Protein AF-A0A6N7RP63-F1 (afdb_monomer)

pLDDT: mean 84.25, std 14.96, range [45.53, 98.19]

Nearest PDB structures (foldseek):
  4mpm-assembly1_A  TM=3.053E-01  e=7.562E+00  Homo sapiens

Structure (mmCIF, N/CA/C/O backbone):
data_AF-A0A6N7RP63-F1
#
_entry.id   AF-A0A6N7RP63-F1
#
loop_
_atom_site.group_PDB
_atom_site.id
_atom_site.type_symbol
_atom_site.label_atom_id
_atom_site.label_alt_id
_atom_site.label_comp_id
_atom_site.label_asym_id
_atom_site.label_entity_id
_atom_site.label_seq_id
_atom_site.pdbx_PDB_ins_code
_atom_site.Cartn_x
_atom_site.Cartn_y
_atom_site.Cartn_z
_atom_site.occupancy
_atom_site.B_iso_or_equiv
_atom_site.auth_seq_id
_atom_site.auth_comp_id
_atom_site.auth_asym_id
_atom_site.auth_atom_id
_atom_site.pdbx_PDB_model_num
ATOM 1 N N . MET A 1 1 ? -13.649 -12.917 17.750 1.00 74.75 1 MET A N 1
ATOM 2 C CA . MET A 1 1 ? -13.389 -13.364 16.355 1.00 74.75 1 MET A CA 1
ATOM 3 C C . MET A 1 1 ? -14.107 -12.514 15.308 1.00 74.75 1 MET A C 1
ATOM 5 O O . MET A 1 1 ? -13.435 -12.023 14.413 1.00 74.75 1 MET A O 1
ATOM 9 N N . LYS A 1 2 ? -15.423 -12.272 15.431 1.00 83.56 2 LYS A N 1
ATOM 10 C CA . LYS A 1 2 ? -16.208 -11.481 14.456 1.00 83.56 2 LYS A CA 1
ATOM 11 C C . LYS A 1 2 ? -15.625 -10.090 14.149 1.00 83.56 2 LYS A C 1
ATOM 13 O O . LYS A 1 2 ? -15.581 -9.695 12.993 1.00 83.56 2 LYS A O 1
ATOM 18 N N . GLU A 1 3 ? -15.109 -9.384 15.154 1.00 86.00 3 GLU A N 1
ATOM 19 C CA . GLU A 1 3 ? -14.491 -8.060 14.967 1.00 86.00 3 GLU A CA 1
ATOM 20 C C . GLU A 1 3 ? -13.191 -8.101 14.155 1.00 86.00 3 GLU A C 1
ATOM 22 O O . GLU A 1 3 ? -12.983 -7.247 13.299 1.00 86.00 3 GLU A O 1
ATOM 27 N N . LYS A 1 4 ? -12.343 -9.115 14.378 1.00 89.88 4 LYS A N 1
ATOM 28 C CA . LYS A 1 4 ? -11.094 -9.315 13.623 1.00 89.88 4 LYS A CA 1
ATOM 29 C C . LYS A 1 4 ? -11.387 -9.615 12.153 1.00 89.88 4 LYS A C 1
ATOM 31 O O . LYS A 1 4 ? -10.754 -9.050 11.271 1.00 89.88 4 LYS A O 1
ATOM 36 N N . LEU A 1 5 ? -12.392 -10.455 11.898 1.00 91.62 5 LEU A N 1
ATOM 37 C CA . LEU A 1 5 ? -12.843 -10.778 10.543 1.00 91.62 5 LEU A CA 1
ATOM 38 C C . LEU A 1 5 ? -13.432 -9.550 9.840 1.00 91.62 5 LEU A C 1
ATOM 40 O O . LEU A 1 5 ? -13.080 -9.270 8.700 1.00 91.62 5 LEU A O 1
ATOM 44 N N . ALA A 1 6 ? -14.268 -8.769 10.530 1.00 92.75 6 ALA A N 1
ATOM 45 C CA . ALA A 1 6 ? -14.820 -7.531 9.984 1.00 92.75 6 ALA A CA 1
ATOM 46 C C . ALA A 1 6 ? -13.732 -6.480 9.703 1.00 92.75 6 ALA A C 1
ATOM 48 O O . ALA A 1 6 ? -13.790 -5.796 8.683 1.00 92.75 6 ALA A O 1
ATOM 49 N N . PHE A 1 7 ? -12.733 -6.359 10.583 1.00 94.94 7 PHE A N 1
ATOM 50 C CA . PHE A 1 7 ? -11.552 -5.525 10.355 1.00 94.94 7 PHE A CA 1
ATOM 51 C C . PHE A 1 7 ? -10.818 -5.970 9.088 1.00 94.94 7 PHE A C 1
ATOM 53 O O . PHE A 1 7 ? -10.599 -5.157 8.191 1.00 94.94 7 PHE A O 1
ATOM 60 N N . GLY A 1 8 ? -10.490 -7.261 8.996 1.00 96.12 8 GLY A N 1
ATOM 61 C CA . GLY A 1 8 ? -9.719 -7.792 7.880 1.00 96.12 8 GLY A CA 1
ATOM 62 C C . GLY A 1 8 ? -10.446 -7.671 6.547 1.00 96.12 8 GLY A C 1
ATOM 63 O O . GLY A 1 8 ? -9.838 -7.255 5.563 1.00 96.12 8 GLY A O 1
ATOM 64 N N . ALA A 1 9 ? -11.758 -7.915 6.529 1.00 96.00 9 ALA A N 1
ATOM 65 C CA . ALA A 1 9 ? -12.588 -7.719 5.346 1.00 96.00 9 ALA A CA 1
ATOM 66 C C . ALA A 1 9 ? -12.575 -6.256 4.876 1.00 96.00 9 ALA A C 1
ATOM 68 O O . ALA A 1 9 ? -12.330 -5.998 3.702 1.00 96.00 9 ALA A O 1
ATOM 69 N N . LYS A 1 10 ? -12.764 -5.286 5.784 1.00 96.25 10 LYS A N 1
ATOM 70 C CA . LYS A 1 10 ? -12.722 -3.853 5.435 1.00 96.25 10 LYS A CA 1
ATOM 71 C C . LYS A 1 10 ? -11.375 -3.444 4.838 1.00 96.25 10 LYS A C 1
ATOM 73 O O . LYS A 1 10 ? -11.352 -2.729 3.841 1.00 96.25 10 LYS A O 1
ATOM 78 N N . VAL A 1 11 ? -10.269 -3.887 5.437 1.00 97.44 11 VAL A N 1
ATOM 79 C CA . VAL A 1 11 ? -8.918 -3.578 4.941 1.00 97.44 11 VAL A CA 1
ATOM 80 C C . VAL A 1 11 ? -8.681 -4.225 3.578 1.00 97.44 11 VAL A C 1
ATOM 82 O O . VAL A 1 11 ? -8.244 -3.546 2.656 1.00 97.44 11 VAL A O 1
ATOM 85 N N . THR A 1 12 ? -9.033 -5.501 3.423 1.00 97.75 12 THR A N 1
ATOM 86 C CA . THR A 1 12 ? -8.863 -6.236 2.159 1.00 97.75 12 THR A CA 1
ATOM 87 C C . THR A 1 12 ? -9.666 -5.587 1.034 1.00 97.75 12 THR A C 1
ATOM 89 O O . THR A 1 12 ? -9.133 -5.351 -0.045 1.00 97.75 12 THR A O 1
ATOM 92 N N . VAL A 1 13 ? -10.924 -5.219 1.296 1.00 97.50 13 VAL A N 1
ATOM 93 C CA . VAL A 1 13 ? -11.773 -4.521 0.319 1.00 97.50 13 VAL A CA 1
ATOM 94 C C . VAL A 1 13 ? -11.204 -3.145 -0.022 1.00 97.50 13 VAL A C 1
ATOM 96 O O . VAL A 1 13 ? -11.148 -2.792 -1.195 1.00 97.50 13 VAL A O 1
ATOM 99 N N . ALA A 1 14 ? -10.733 -2.379 0.967 1.00 97.44 14 ALA A N 1
ATOM 100 C CA . ALA A 1 14 ? -10.090 -1.092 0.705 1.00 97.44 14 ALA A CA 1
ATOM 101 C C . ALA A 1 14 ? -8.842 -1.242 -0.185 1.00 97.44 14 ALA A C 1
ATOM 103 O O . ALA A 1 14 ? -8.643 -0.433 -1.091 1.00 97.44 14 ALA A O 1
ATOM 104 N N . HIS A 1 15 ? -8.033 -2.285 0.034 1.00 97.81 15 HIS A N 1
ATOM 105 C CA . HIS A 1 15 ? -6.869 -2.589 -0.805 1.00 97.81 15 HIS A CA 1
ATOM 106 C C . HIS A 1 15 ? -7.284 -2.903 -2.240 1.00 97.81 15 HIS A C 1
ATOM 108 O O . HIS A 1 15 ? -6.843 -2.225 -3.161 1.00 97.81 15 HIS A O 1
ATOM 114 N N . VAL A 1 16 ? -8.186 -3.868 -2.431 1.00 97.19 16 VAL A N 1
ATOM 115 C CA . VAL A 1 16 ? -8.625 -4.292 -3.770 1.00 97.19 16 VAL A CA 1
ATOM 116 C C . VAL A 1 16 ? -9.241 -3.129 -4.549 1.00 97.19 16 VAL A C 1
ATOM 118 O O . VAL A 1 16 ? -8.908 -2.937 -5.717 1.00 97.19 16 VAL A O 1
ATOM 121 N N . LEU A 1 17 ? -10.094 -2.321 -3.910 1.00 96.50 17 LEU A N 1
ATOM 122 C CA . LEU A 1 17 ? -10.720 -1.169 -4.562 1.00 96.50 17 LEU A CA 1
ATOM 123 C C . LEU A 1 17 ? -9.692 -0.115 -4.965 1.00 96.50 17 LEU A C 1
ATOM 125 O O . LEU A 1 17 ? -9.690 0.321 -6.110 1.00 96.50 17 LEU A O 1
ATOM 129 N N . THR A 1 18 ? -8.813 0.291 -4.048 1.00 96.94 18 THR A N 1
ATOM 130 C CA . THR A 1 18 ? -7.818 1.328 -4.362 1.00 96.94 18 THR A CA 1
ATOM 131 C C . THR A 1 18 ? -6.815 0.851 -5.399 1.00 96.94 18 THR A C 1
ATOM 133 O O . THR A 1 18 ? -6.532 1.594 -6.328 1.00 96.94 18 THR A O 1
ATOM 136 N N . TYR A 1 19 ? -6.348 -0.396 -5.308 1.00 94.62 19 TYR A N 1
ATOM 137 C CA . TYR A 1 19 ? -5.483 -0.996 -6.320 1.00 94.62 19 TYR A CA 1
ATOM 138 C C . TYR A 1 19 ? -6.147 -1.008 -7.701 1.00 94.62 19 TYR A C 1
ATOM 140 O O . TYR A 1 19 ? -5.554 -0.545 -8.668 1.00 94.62 19 TYR A O 1
ATOM 148 N N . THR A 1 20 ? -7.391 -1.486 -7.791 1.00 92.62 20 THR A N 1
ATOM 149 C CA . THR A 1 20 ? -8.093 -1.605 -9.080 1.00 92.62 20 THR A CA 1
ATOM 150 C C . THR A 1 20 ? -8.357 -0.234 -9.699 1.00 92.62 20 THR A C 1
ATOM 152 O O . THR A 1 20 ? -8.109 -0.033 -10.883 1.00 92.62 20 THR A O 1
ATOM 155 N N . LEU A 1 21 ? -8.833 0.727 -8.902 1.00 94.00 21 LEU A N 1
ATOM 156 C CA . LEU A 1 21 ? -9.143 2.072 -9.389 1.00 94.00 21 LEU A CA 1
ATOM 157 C C . LEU A 1 21 ? -7.881 2.831 -9.816 1.00 94.00 21 LEU A C 1
ATOM 159 O O . LEU A 1 21 ? -7.891 3.465 -10.868 1.00 94.00 21 LEU A O 1
ATOM 163 N N . CYS A 1 22 ? -6.802 2.748 -9.031 1.00 93.19 22 CYS A N 1
ATOM 164 C CA . CYS A 1 22 ? -5.527 3.364 -9.390 1.00 93.19 22 CYS A CA 1
ATOM 165 C C . CYS A 1 22 ? -4.912 2.709 -10.624 1.00 93.19 22 CYS A C 1
ATOM 167 O O . CYS A 1 22 ? -4.530 3.441 -11.525 1.00 93.19 22 CYS A O 1
ATOM 169 N N . GLY A 1 23 ? -4.914 1.377 -10.714 1.00 87.88 23 GLY A N 1
ATOM 170 C CA . GLY A 1 23 ? -4.374 0.670 -11.875 1.00 87.88 23 GLY A CA 1
ATOM 171 C C . GLY A 1 23 ? -5.109 1.022 -13.169 1.00 87.88 23 GLY A C 1
ATOM 172 O O . GLY A 1 23 ? -4.477 1.306 -14.181 1.00 87.88 23 GLY A O 1
ATOM 173 N N . ILE A 1 24 ? -6.447 1.095 -13.140 1.00 88.69 24 ILE A N 1
ATOM 174 C CA . ILE A 1 24 ? -7.235 1.547 -14.302 1.00 88.69 24 ILE A CA 1
ATOM 175 C C . ILE A 1 24 ? -6.883 2.992 -14.672 1.00 88.69 24 ILE A C 1
ATOM 177 O O . ILE A 1 24 ? -6.669 3.291 -15.846 1.00 88.69 24 ILE A O 1
ATOM 181 N N . ALA A 1 25 ? -6.810 3.888 -13.683 1.00 89.62 25 ALA A N 1
ATOM 182 C CA . ALA A 1 25 ? -6.464 5.284 -13.927 1.00 89.62 25 ALA A CA 1
ATOM 183 C C . ALA A 1 25 ? -5.047 5.430 -14.500 1.00 89.62 25 ALA A C 1
ATOM 185 O O . ALA A 1 25 ? -4.836 6.211 -15.420 1.00 89.62 25 ALA A O 1
ATOM 186 N N . ALA A 1 26 ? -4.087 4.665 -13.995 1.00 85.38 26 ALA A N 1
ATOM 187 C CA . ALA A 1 26 ? -2.700 4.751 -14.412 1.00 85.38 26 ALA A CA 1
ATOM 188 C C . ALA A 1 26 ? -2.475 4.168 -15.810 1.00 85.38 26 ALA A C 1
ATOM 190 O O . ALA A 1 26 ? -1.789 4.795 -16.612 1.00 85.38 26 ALA A O 1
ATOM 191 N N . MET A 1 27 ? -3.144 3.060 -16.159 1.00 82.56 27 MET A N 1
ATOM 192 C CA . MET A 1 27 ? -3.175 2.568 -17.543 1.00 82.56 27 MET A CA 1
ATOM 193 C C . MET A 1 27 ? -3.687 3.641 -18.512 1.00 82.56 27 MET A C 1
ATOM 195 O O . MET A 1 27 ? -3.113 3.814 -19.582 1.00 82.56 27 MET A O 1
ATOM 199 N N .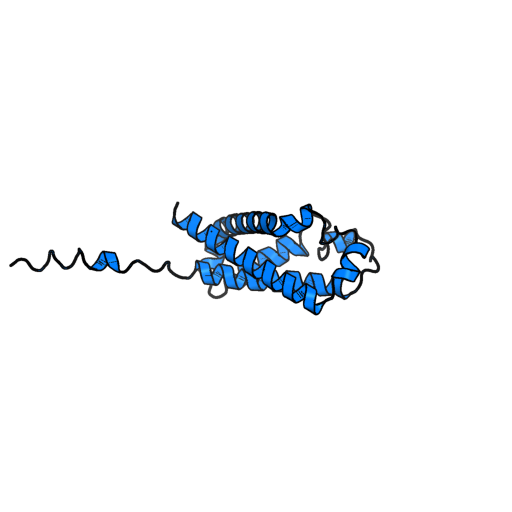 ALA A 1 28 ? -4.721 4.394 -18.124 1.00 84.56 28 ALA A N 1
ATOM 200 C CA . ALA A 1 28 ? -5.270 5.470 -18.947 1.00 84.56 28 ALA A CA 1
ATOM 201 C C . ALA A 1 28 ? -4.373 6.724 -19.013 1.00 84.56 28 ALA A C 1
ATOM 203 O O . ALA A 1 28 ? -4.407 7.438 -20.012 1.00 84.56 28 ALA A O 1
ATOM 204 N N . LEU A 1 29 ? -3.602 7.019 -17.960 1.00 82.94 29 LEU A N 1
ATOM 205 C CA . LEU A 1 29 ? -2.776 8.232 -17.860 1.00 82.94 29 LEU A CA 1
ATOM 206 C C . LEU A 1 29 ? -1.359 8.063 -18.421 1.00 82.94 29 LEU A C 1
ATOM 208 O O . LEU A 1 29 ? -0.792 9.036 -18.915 1.00 82.94 29 LEU A O 1
ATOM 212 N N . PHE A 1 30 ? -0.778 6.867 -18.316 1.00 78.62 30 PHE A N 1
ATOM 213 C CA . PHE A 1 30 ? 0.639 6.622 -18.605 1.00 78.62 30 PHE A CA 1
ATOM 214 C C . PHE A 1 30 ? 0.890 5.697 -19.804 1.00 78.62 30 PHE A C 1
ATOM 216 O O . PHE A 1 30 ? 2.051 5.508 -20.159 1.00 78.62 30 PHE A O 1
ATOM 223 N N . ASP A 1 31 ? -0.161 5.158 -20.432 1.00 72.56 31 ASP A N 1
ATOM 224 C CA . ASP A 1 31 ? -0.095 4.288 -21.619 1.00 72.56 31 ASP A CA 1
ATOM 225 C C . ASP A 1 31 ? 0.882 3.103 -21.468 1.00 72.56 31 ASP A C 1
ATOM 227 O O . ASP A 1 31 ? 1.809 2.889 -22.251 1.00 72.56 31 ASP A O 1
ATOM 231 N N . TYR A 1 32 ? 0.690 2.318 -20.403 1.00 67.31 32 TYR A N 1
ATOM 232 C CA 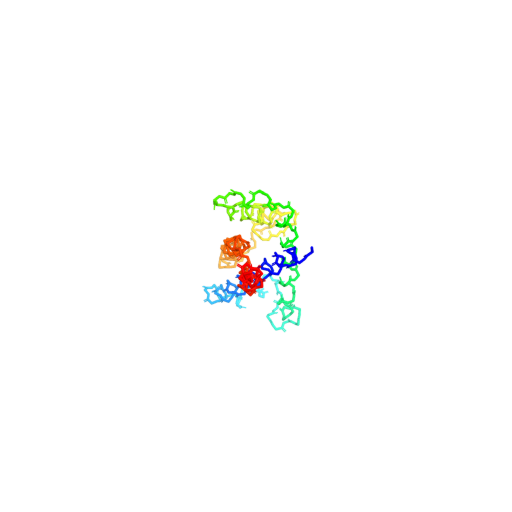. TYR A 1 32 ? 1.599 1.223 -20.052 1.00 67.31 32 TYR A CA 1
ATOM 233 C C . TYR A 1 32 ? 1.630 0.071 -21.063 1.00 67.31 32 TYR A C 1
ATOM 235 O O . TYR A 1 32 ? 2.609 -0.671 -21.085 1.00 67.31 32 TYR A O 1
ATOM 243 N N . GLN A 1 33 ? 0.614 -0.095 -21.917 1.00 60.97 33 GLN A N 1
ATOM 244 C CA . GLN A 1 33 ? 0.532 -1.250 -22.824 1.00 60.97 33 GLN A CA 1
ATOM 245 C C . GLN A 1 33 ? 1.751 -1.384 -23.743 1.00 60.97 33 GLN A C 1
ATOM 247 O O . GLN A 1 33 ? 2.233 -2.493 -23.942 1.00 60.97 33 GLN A O 1
ATOM 252 N N . SER A 1 34 ? 2.288 -0.273 -24.247 1.00 59.97 34 SER A N 1
ATOM 253 C CA . SER A 1 34 ? 3.485 -0.272 -25.102 1.00 59.97 34 SER A CA 1
ATOM 254 C C . SER A 1 34 ? 4.799 -0.450 -24.327 1.00 59.97 34 SER A C 1
ATOM 256 O O . SER A 1 34 ? 5.824 -0.788 -24.914 1.00 59.97 34 SER A O 1
ATOM 258 N N . SER A 1 35 ? 4.779 -0.222 -23.010 1.00 62.47 35 SER A N 1
ATOM 259 C CA . SER A 1 35 ? 5.975 -0.115 -22.163 1.00 62.47 35 SER A CA 1
ATOM 260 C C . SER A 1 35 ? 6.228 -1.361 -21.301 1.00 62.47 35 SER A C 1
ATOM 262 O O . SER A 1 35 ? 7.370 -1.640 -20.957 1.00 62.47 35 SER A O 1
ATOM 264 N N . VAL A 1 36 ? 5.186 -2.135 -20.974 1.00 62.97 36 VAL A N 1
ATOM 265 C CA . VAL A 1 36 ? 5.243 -3.298 -20.060 1.00 62.97 36 VAL A CA 1
ATOM 266 C C . VAL A 1 36 ? 6.048 -4.463 -20.654 1.00 62.97 36 VAL A C 1
ATOM 268 O O . VAL A 1 36 ? 6.843 -5.083 -19.949 1.00 62.97 36 VAL A O 1
ATOM 271 N N . GLU A 1 37 ? 5.912 -4.726 -21.956 1.00 60.75 37 GLU A N 1
ATOM 272 C CA . GLU A 1 37 ? 6.684 -5.775 -22.643 1.00 60.75 37 GLU A CA 1
ATOM 273 C C . GLU A 1 37 ? 8.178 -5.427 -22.736 1.00 60.75 37 GLU A C 1
ATOM 275 O O . GLU A 1 37 ? 9.035 -6.304 -22.636 1.00 60.75 37 GLU A O 1
ATOM 280 N N . ALA A 1 38 ? 8.499 -4.135 -22.857 1.00 60.09 38 ALA A N 1
ATOM 281 C CA . ALA A 1 38 ? 9.870 -3.644 -22.988 1.00 60.09 38 ALA A CA 1
ATOM 282 C C . ALA A 1 38 ? 10.703 -3.807 -21.704 1.00 60.09 38 ALA A C 1
ATOM 284 O O . ALA A 1 38 ? 11.930 -3.784 -21.768 1.00 60.09 38 ALA A O 1
ATOM 285 N N . ILE A 1 39 ? 10.048 -3.996 -20.554 1.00 65.25 39 ILE A N 1
ATOM 286 C CA . ILE A 1 39 ? 10.691 -4.075 -19.234 1.00 65.25 39 ILE A CA 1
ATOM 287 C C . ILE A 1 39 ? 10.637 -5.485 -18.623 1.00 65.25 39 ILE A C 1
ATOM 289 O O . ILE A 1 39 ? 10.834 -5.673 -17.423 1.00 65.25 39 ILE A O 1
ATOM 293 N N . GLY A 1 40 ? 10.353 -6.503 -19.444 1.00 70.38 40 GLY A N 1
ATOM 294 C CA . GLY A 1 40 ? 10.360 -7.908 -19.021 1.00 70.38 40 GLY A CA 1
ATOM 295 C C . GLY A 1 40 ? 9.176 -8.318 -18.138 1.00 70.38 40 GLY A C 1
ATOM 296 O O . GLY A 1 40 ? 9.218 -9.379 -17.508 1.00 70.38 40 GLY A O 1
ATOM 297 N N . MET A 1 41 ? 8.115 -7.505 -18.079 1.00 79.25 41 MET A N 1
ATOM 298 C CA . MET A 1 41 ? 6.859 -7.895 -17.442 1.00 79.25 41 MET A CA 1
ATOM 299 C C . MET A 1 41 ? 6.033 -8.801 -18.363 1.00 79.25 41 MET A C 1
ATOM 301 O O . MET A 1 41 ? 6.161 -8.778 -19.586 1.00 79.25 41 MET A O 1
ATOM 305 N N . ARG A 1 42 ? 5.167 -9.626 -17.762 1.00 83.44 42 ARG A N 1
ATOM 306 C CA . ARG A 1 42 ? 4.259 -10.498 -18.518 1.00 83.44 42 ARG A CA 1
ATOM 307 C C . ARG A 1 42 ? 3.218 -9.664 -19.272 1.00 83.44 42 ARG A C 1
ATOM 309 O O . ARG A 1 42 ? 2.743 -8.673 -18.709 1.00 83.44 42 ARG A O 1
ATOM 316 N N . PRO A 1 43 ? 2.824 -10.078 -20.486 1.00 81.44 43 PRO A N 1
ATOM 317 C CA . PRO A 1 43 ? 1.785 -9.389 -21.235 1.00 81.44 43 PRO A CA 1
ATOM 318 C C . PRO A 1 43 ? 0.426 -9.532 -20.530 1.00 81.44 43 PRO A C 1
ATOM 320 O O . PRO A 1 43 ? 0.209 -10.442 -19.725 1.00 81.44 43 PRO A O 1
ATOM 323 N N . LEU A 1 44 ? -0.493 -8.600 -20.794 1.00 78.56 44 LEU A N 1
ATOM 324 C CA . LEU A 1 44 ? -1.770 -8.501 -20.069 1.00 78.56 44 LEU A CA 1
ATOM 325 C C . LEU A 1 44 ? -2.711 -9.692 -20.308 1.00 78.56 44 LEU A C 1
ATOM 327 O O . LEU A 1 44 ? -3.589 -9.960 -19.486 1.00 78.56 44 LEU A O 1
ATOM 331 N N . ASP A 1 45 ? -2.540 -10.396 -21.423 1.00 84.19 45 ASP A N 1
ATOM 332 C CA . ASP A 1 45 ? -3.286 -11.596 -21.790 1.00 84.19 45 ASP A CA 1
ATOM 333 C C . ASP A 1 45 ? -2.733 -12.878 -21.140 1.00 84.19 45 ASP A C 1
ATOM 335 O O . ASP A 1 45 ? -3.415 -13.905 -21.169 1.00 84.19 45 ASP A O 1
ATOM 339 N N . ASP A 1 46 ? -1.569 -12.827 -20.479 1.00 87.88 46 ASP A N 1
ATOM 340 C CA . ASP A 1 46 ? -0.998 -13.967 -19.758 1.00 87.88 46 ASP A CA 1
ATOM 341 C C . ASP A 1 46 ? -1.964 -14.459 -18.657 1.00 87.88 46 ASP A C 1
ATOM 343 O O . ASP A 1 46 ? -2.423 -13.663 -17.825 1.00 87.88 46 ASP A O 1
ATOM 347 N N . PRO A 1 47 ? -2.259 -15.773 -18.578 1.00 90.56 47 PRO A N 1
ATOM 348 C CA . PRO A 1 47 ? -3.187 -16.316 -17.587 1.00 90.56 47 PRO A CA 1
ATOM 349 C C . PRO A 1 47 ? -2.842 -15.951 -16.137 1.00 90.56 47 PRO A C 1
ATOM 351 O O . PRO A 1 47 ? -3.738 -15.789 -15.311 1.00 90.56 47 PRO A O 1
ATOM 354 N N . MET A 1 48 ? -1.559 -15.790 -15.802 1.00 90.25 48 MET A N 1
ATOM 355 C CA . MET A 1 48 ? -1.141 -15.385 -14.460 1.00 90.25 48 MET A CA 1
ATOM 356 C C . MET A 1 48 ? -1.461 -13.918 -14.176 1.00 90.25 48 MET A C 1
ATOM 358 O O . MET A 1 48 ? -1.822 -13.580 -13.048 1.00 90.25 48 MET A O 1
ATOM 362 N N . VAL A 1 49 ? -1.358 -13.050 -15.183 1.00 87.06 49 VAL A N 1
ATOM 363 C CA . VAL A 1 49 ? -1.737 -11.636 -15.058 1.00 87.06 49 VAL A CA 1
ATOM 364 C C . VAL A 1 49 ? -3.252 -11.513 -14.906 1.00 87.06 49 VAL A C 1
ATOM 366 O O . VAL A 1 49 ? -3.722 -10.751 -14.062 1.00 87.06 49 VAL A O 1
ATOM 369 N N . GLN A 1 50 ? -4.029 -12.349 -15.595 1.00 87.88 50 GLN A N 1
ATOM 370 C CA . GLN A 1 50 ? -5.485 -12.414 -15.411 1.00 87.88 50 GLN A CA 1
ATOM 371 C C . GLN A 1 50 ? -5.895 -12.863 -13.995 1.00 87.88 50 GLN A C 1
ATOM 373 O O . GLN A 1 50 ? -6.955 -12.474 -13.503 1.00 87.88 50 GLN A O 1
ATOM 378 N N . LEU A 1 51 ? -5.044 -13.627 -13.298 1.00 91.69 51 LEU A N 1
ATOM 379 C CA . LEU A 1 51 ? -5.233 -13.996 -11.889 1.00 91.69 51 LEU A CA 1
ATOM 380 C C . LEU A 1 51 ? -4.864 -12.876 -10.901 1.00 91.69 51 LEU A C 1
ATOM 382 O O . LEU A 1 51 ? -5.053 -13.052 -9.692 1.00 91.69 51 LEU A O 1
ATOM 386 N N . ALA A 1 52 ? -4.390 -11.714 -11.366 1.00 87.88 52 ALA A N 1
ATOM 387 C CA . ALA A 1 52 ? -4.043 -10.586 -10.503 1.00 87.88 52 ALA A CA 1
ATOM 388 C C . ALA A 1 52 ? -5.122 -10.254 -9.450 1.00 87.88 52 ALA A C 1
ATOM 390 O O . ALA A 1 52 ? -4.741 -10.101 -8.287 1.00 87.88 52 ALA A O 1
ATOM 391 N N . PRO A 1 53 ? -6.442 -10.221 -9.751 1.00 88.62 53 PRO A N 1
ATOM 392 C CA . PRO A 1 53 ? -7.470 -9.944 -8.743 1.00 88.62 53 PRO A CA 1
ATOM 393 C C . PRO A 1 53 ? -7.423 -10.889 -7.533 1.00 88.62 53 PRO A C 1
ATOM 395 O O . PRO A 1 53 ? -7.597 -10.444 -6.396 1.00 88.62 53 PRO A O 1
ATOM 398 N N . LEU A 1 54 ? -7.120 -12.174 -7.746 1.00 92.31 54 LEU A N 1
ATOM 399 C CA . LEU A 1 54 ? -6.976 -13.154 -6.668 1.00 92.31 54 LEU A CA 1
ATOM 400 C C . LEU A 1 54 ? -5.758 -12.836 -5.791 1.00 92.31 54 LEU A C 1
ATOM 402 O O . LEU A 1 54 ? -5.858 -12.814 -4.560 1.00 92.31 54 LEU A O 1
ATOM 406 N N . PHE A 1 55 ? -4.621 -12.522 -6.413 1.00 94.06 55 PHE A N 1
ATOM 407 C CA . PHE A 1 55 ? -3.416 -12.123 -5.686 1.00 94.06 55 PHE A CA 1
ATOM 408 C C . PHE A 1 55 ? -3.602 -10.801 -4.936 1.00 94.06 55 PHE A C 1
ATOM 410 O O . PHE A 1 55 ? -3.054 -10.638 -3.844 1.00 94.06 55 PHE A O 1
ATOM 417 N N . GLN A 1 56 ? -4.425 -9.877 -5.441 1.00 95.19 56 GLN A N 1
ATOM 418 C CA . GLN A 1 56 ? -4.744 -8.652 -4.706 1.00 95.19 56 GLN A CA 1
ATOM 419 C C . GLN A 1 56 ? -5.567 -8.921 -3.450 1.00 95.19 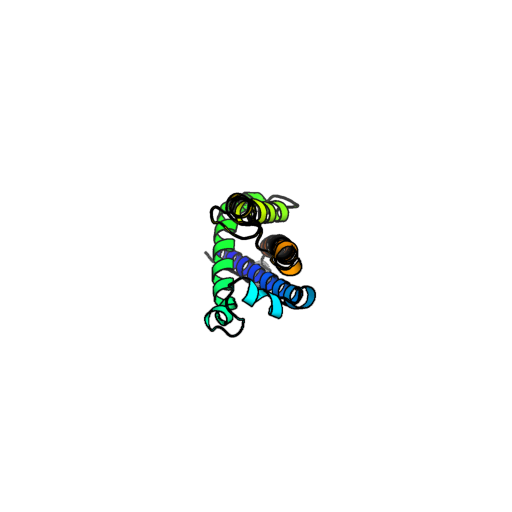56 GLN A C 1
ATOM 421 O O . GLN A 1 56 ? -5.332 -8.275 -2.429 1.00 95.19 56 GLN A O 1
ATOM 426 N N . ILE A 1 57 ? -6.473 -9.901 -3.467 1.00 97.06 57 ILE A N 1
ATOM 427 C CA . ILE A 1 57 ? -7.168 -10.328 -2.245 1.00 97.06 57 ILE A CA 1
ATOM 428 C C . ILE A 1 57 ? -6.152 -10.872 -1.234 1.00 97.06 57 ILE A C 1
ATOM 430 O O . ILE A 1 57 ? -6.158 -10.444 -0.078 1.00 97.06 57 ILE A O 1
ATOM 434 N N . ALA A 1 58 ? -5.239 -11.748 -1.667 1.00 97.00 58 ALA A N 1
ATOM 435 C CA . ALA A 1 58 ? -4.193 -12.289 -0.798 1.00 97.00 58 ALA A CA 1
ATOM 436 C C . ALA A 1 58 ? -3.318 -11.176 -0.188 1.00 97.00 58 ALA A C 1
ATOM 438 O O . ALA A 1 58 ? -3.111 -11.144 1.028 1.00 97.00 58 ALA A O 1
ATOM 439 N N . ARG A 1 59 ? -2.881 -10.199 -0.996 1.00 96.38 59 ARG A N 1
ATOM 440 C CA . ARG A 1 59 ? -2.138 -9.018 -0.517 1.00 96.38 59 ARG A CA 1
ATOM 441 C C . ARG A 1 59 ? -2.950 -8.180 0.470 1.00 96.38 59 ARG A C 1
ATOM 443 O O . ARG A 1 59 ? -2.418 -7.767 1.498 1.00 96.38 59 ARG A O 1
ATOM 450 N N . GLY A 1 60 ? -4.239 -7.973 0.210 1.00 97.44 60 GLY A N 1
ATOM 451 C CA . GLY A 1 60 ? -5.136 -7.260 1.121 1.00 97.44 60 GLY A CA 1
ATOM 452 C C . GLY A 1 60 ? -5.270 -7.943 2.487 1.00 97.44 60 GLY A C 1
ATOM 453 O O . GLY A 1 60 ? -5.278 -7.263 3.516 1.00 97.44 60 GLY A O 1
ATOM 454 N N . VAL A 1 61 ? -5.288 -9.279 2.519 1.00 97.81 61 VAL A N 1
ATOM 455 C CA . VAL A 1 61 ? -5.283 -10.062 3.767 1.00 97.81 61 VAL A CA 1
ATOM 456 C C . VAL A 1 61 ? -3.963 -9.898 4.526 1.00 97.81 61 VAL A C 1
ATOM 458 O O . VAL A 1 61 ? -3.980 -9.733 5.748 1.00 97.81 61 VAL A O 1
ATOM 461 N N . LEU A 1 62 ? -2.822 -9.877 3.833 1.00 97.50 62 LEU A N 1
ATOM 462 C CA . LEU A 1 62 ? -1.523 -9.613 4.464 1.00 97.50 62 LEU A CA 1
ATOM 463 C C . LEU A 1 62 ? -1.459 -8.197 5.056 1.00 97.50 62 LEU A C 1
ATOM 465 O O . LEU A 1 62 ? -1.027 -8.029 6.199 1.00 97.50 62 LEU A O 1
ATOM 469 N N . PHE A 1 63 ? -1.976 -7.189 4.347 1.00 97.44 63 PHE A N 1
ATOM 470 C CA . PHE A 1 63 ? -2.118 -5.847 4.914 1.00 97.44 63 PHE A CA 1
ATOM 471 C C . PHE A 1 63 ? -3.023 -5.843 6.147 1.00 97.44 63 PHE A C 1
ATOM 473 O O . PHE A 1 63 ? -2.677 -5.236 7.158 1.00 97.44 63 PHE A O 1
ATOM 480 N N . ALA A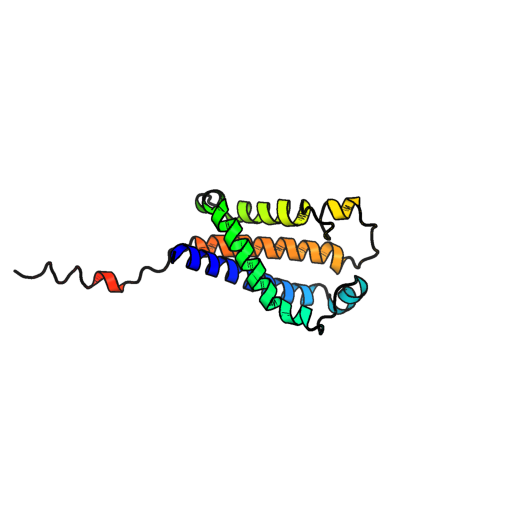 1 64 ? -4.156 -6.548 6.110 1.00 97.25 64 ALA A N 1
ATOM 481 C CA . ALA A 1 64 ? -5.032 -6.677 7.269 1.00 97.25 64 ALA A CA 1
ATOM 482 C C . ALA A 1 64 ? -4.317 -7.279 8.486 1.00 97.25 64 ALA A C 1
ATOM 484 O O . ALA A 1 64 ? -4.524 -6.802 9.602 1.00 97.25 64 ALA A O 1
ATOM 485 N N . LEU A 1 65 ? -3.470 -8.290 8.282 1.00 97.12 65 LEU A N 1
ATOM 486 C CA . LEU A 1 65 ? -2.684 -8.907 9.348 1.00 97.12 65 LEU A CA 1
ATOM 487 C C . LEU A 1 65 ? -1.713 -7.902 9.985 1.00 97.12 65 LEU A C 1
ATOM 489 O O . LEU A 1 65 ? -1.709 -7.741 11.207 1.00 97.12 65 LEU A O 1
ATOM 493 N N . VAL A 1 66 ? -0.938 -7.188 9.166 1.00 95.81 66 VAL A N 1
ATOM 494 C CA . VAL A 1 66 ? 0.026 -6.188 9.652 1.00 95.81 66 VAL A CA 1
ATOM 495 C C . VAL A 1 66 ? -0.694 -5.041 10.360 1.00 95.81 66 VAL A C 1
ATOM 497 O O . VAL A 1 66 ? -0.338 -4.694 11.485 1.00 95.81 66 VAL A O 1
ATOM 500 N N . LEU A 1 67 ? -1.759 -4.495 9.763 1.00 96.00 67 LEU A N 1
ATOM 501 C CA . LEU A 1 67 ? -2.544 -3.420 10.378 1.00 96.00 67 LEU A CA 1
ATOM 502 C C . LEU A 1 67 ? -3.242 -3.864 11.659 1.00 96.00 67 LEU A C 1
ATOM 504 O O . LEU A 1 67 ? -3.454 -3.050 12.555 1.00 96.00 67 LEU A O 1
ATOM 508 N N . TRP A 1 68 ? -3.594 -5.140 11.783 1.00 95.38 68 TRP A N 1
ATOM 509 C CA . TRP A 1 68 ? -4.092 -5.660 13.047 1.00 95.38 68 TRP A CA 1
ATOM 510 C C . TRP A 1 68 ? -3.008 -5.621 14.134 1.00 95.38 68 TRP A C 1
ATOM 512 O O . TRP A 1 68 ? -3.296 -5.208 15.259 1.00 95.38 68 TRP A O 1
ATOM 522 N N . LEU A 1 69 ? -1.769 -5.994 13.799 1.00 94.94 69 LEU A N 1
ATOM 523 C CA . LEU A 1 69 ? -0.639 -5.996 14.733 1.00 94.94 69 LEU A CA 1
ATOM 524 C C . LEU A 1 69 ? -0.278 -4.581 15.209 1.00 94.94 69 LEU A C 1
ATOM 526 O O . LEU A 1 69 ? -0.078 -4.364 16.401 1.00 94.94 69 LEU A O 1
ATOM 530 N N . ILE A 1 70 ? -0.273 -3.603 14.299 1.00 94.94 70 ILE A N 1
ATOM 531 C CA . ILE A 1 70 ? 0.043 -2.200 14.618 1.00 94.94 70 ILE A CA 1
ATOM 532 C C . ILE A 1 70 ? -1.197 -1.354 14.944 1.00 94.94 70 ILE A C 1
ATOM 534 O O . ILE A 1 70 ? -1.127 -0.124 14.961 1.00 94.94 70 ILE A O 1
ATOM 538 N N . ARG A 1 71 ? -2.349 -1.986 15.204 1.00 93.50 71 ARG A N 1
ATOM 539 C CA . ARG A 1 71 ? -3.64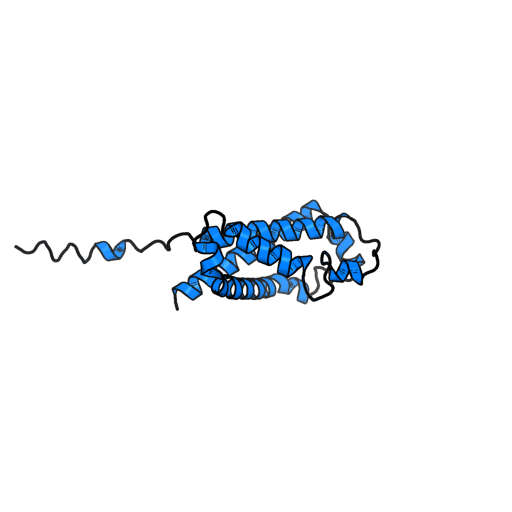0 -1.304 15.395 1.00 93.50 71 ARG A CA 1
ATOM 540 C C . ARG A 1 71 ? -3.595 -0.139 16.398 1.00 93.50 71 ARG A C 1
ATOM 542 O O . ARG A 1 71 ? -4.125 0.921 16.051 1.00 93.50 71 ARG A O 1
ATOM 549 N N . PRO A 1 72 ? -2.984 -0.269 17.594 1.00 92.44 72 PRO A N 1
ATOM 550 C CA . PRO A 1 72 ? -2.922 0.837 18.553 1.00 92.44 72 PRO A CA 1
ATOM 551 C C . PRO A 1 72 ? -2.204 2.073 17.990 1.00 92.44 72 PRO A C 1
ATOM 553 O O . PRO A 1 72 ? -2.648 3.199 18.199 1.00 92.44 72 PRO A O 1
ATOM 556 N N . ALA A 1 73 ? -1.164 1.872 17.172 1.00 91.44 73 ALA A N 1
ATOM 557 C CA . ALA A 1 73 ? -0.316 2.947 16.656 1.00 91.44 73 ALA A CA 1
ATOM 558 C C . ALA A 1 73 ? -1.050 3.937 15.732 1.00 91.44 73 ALA A C 1
ATOM 560 O O . ALA A 1 73 ? -0.631 5.091 15.617 1.00 91.44 73 ALA A O 1
ATOM 561 N N . PHE A 1 74 ? -2.143 3.520 15.081 1.00 93.62 74 PHE A N 1
ATOM 562 C CA . PHE A 1 74 ? -2.902 4.384 14.169 1.00 93.62 74 PHE A CA 1
ATOM 563 C C . PHE A 1 74 ? -4.362 4.625 14.579 1.00 93.62 74 PHE A C 1
ATOM 565 O O . PHE A 1 74 ? -4.970 5.610 14.137 1.00 93.62 74 PHE A O 1
ATOM 572 N N . MET A 1 75 ? -4.956 3.766 15.413 1.00 90.62 75 MET A N 1
ATOM 573 C CA . MET A 1 75 ? -6.356 3.935 15.817 1.00 90.62 75 MET A CA 1
ATOM 574 C C . MET A 1 75 ? -6.568 5.160 16.702 1.00 90.62 75 MET A C 1
ATOM 576 O O . MET A 1 75 ? -7.522 5.903 16.475 1.00 90.62 75 MET A O 1
ATOM 580 N N . GLU A 1 76 ? -5.649 5.413 17.629 1.00 88.25 76 GLU A N 1
ATOM 581 C CA . GLU A 1 76 ? -5.748 6.490 18.624 1.00 88.25 76 GLU A CA 1
ATOM 582 C C . GLU A 1 76 ? -5.351 7.865 18.062 1.00 88.25 76 GLU A C 1
ATOM 584 O O . GLU A 1 76 ? -5.628 8.904 18.656 1.00 88.25 76 GLU A O 1
ATOM 589 N N . ARG A 1 77 ? -4.734 7.901 16.873 1.00 88.56 77 ARG A N 1
ATOM 590 C CA . ARG A 1 77 ? -4.228 9.133 16.255 1.00 88.56 77 ARG A CA 1
ATOM 591 C C . ARG A 1 77 ? -5.231 9.745 15.280 1.00 88.56 77 ARG A C 1
ATOM 593 O O . ARG A 1 77 ? -5.787 9.044 14.428 1.00 88.56 77 ARG A O 1
ATOM 600 N N . ARG A 1 78 ? -5.374 11.078 15.315 1.00 86.44 78 ARG A N 1
ATOM 601 C CA . ARG A 1 78 ? -6.189 11.855 14.354 1.00 86.44 78 ARG A CA 1
ATOM 602 C C . ARG A 1 78 ? -5.798 11.561 12.901 1.00 86.44 78 ARG A C 1
ATOM 604 O O . ARG A 1 78 ? -6.663 11.261 12.087 1.00 86.44 78 ARG A O 1
ATOM 611 N N . HIS A 1 79 ? -4.497 11.548 12.610 1.00 92.38 79 HIS A N 1
ATOM 612 C CA . HIS A 1 79 ? -3.944 11.273 11.278 1.00 92.38 79 HIS A CA 1
ATOM 613 C C . HIS A 1 79 ? -3.303 9.880 11.190 1.00 92.38 79 HIS A C 1
ATOM 615 O O . HIS A 1 79 ? -2.240 9.710 10.604 1.00 92.38 79 HIS A O 1
ATOM 621 N N . GLY A 1 80 ? -3.934 8.863 11.788 1.00 93.56 80 GLY A N 1
ATOM 622 C CA . GLY A 1 80 ? -3.420 7.486 11.772 1.00 93.56 80 GLY A CA 1
ATOM 623 C C . GLY A 1 80 ? -3.153 6.913 10.372 1.00 93.56 80 GLY A C 1
ATOM 624 O O . GLY A 1 80 ? -2.284 6.063 10.221 1.00 93.56 80 GLY A O 1
ATOM 625 N N . TRP A 1 81 ? -3.832 7.417 9.338 1.00 96.50 81 TRP A N 1
ATOM 626 C CA . TRP A 1 81 ? -3.553 7.065 7.943 1.00 96.50 81 TRP A CA 1
ATOM 627 C C . TRP A 1 81 ? -2.126 7.418 7.506 1.00 96.50 81 TRP A C 1
ATOM 629 O O . TRP A 1 81 ? -1.570 6.684 6.701 1.00 96.50 81 TRP A O 1
ATOM 639 N N . ILE A 1 82 ? -1.500 8.461 8.070 1.00 97.06 82 ILE A N 1
ATOM 640 C CA . ILE A 1 82 ? -0.092 8.798 7.794 1.00 97.06 82 ILE A CA 1
ATOM 641 C C . ILE A 1 82 ? 0.826 7.715 8.353 1.00 97.06 82 ILE A C 1
ATOM 643 O O . ILE A 1 82 ? 1.791 7.348 7.702 1.00 97.06 82 ILE A O 1
ATOM 647 N N . VAL A 1 83 ? 0.519 7.171 9.536 1.00 95.81 83 VAL A N 1
ATOM 648 C CA . VAL A 1 83 ? 1.306 6.073 10.124 1.00 95.81 83 VAL A CA 1
ATOM 649 C C . VAL A 1 83 ? 1.231 4.843 9.229 1.00 95.81 83 VAL A C 1
ATOM 651 O O . VAL A 1 83 ? 2.257 4.244 8.929 1.00 95.81 83 VAL A O 1
ATOM 654 N N . VAL A 1 84 ? 0.026 4.494 8.770 1.00 97.25 84 VAL A N 1
ATOM 655 C CA . VAL A 1 84 ? -0.172 3.367 7.849 1.00 97.25 84 VAL A CA 1
ATOM 656 C C . VAL A 1 84 ? 0.576 3.595 6.537 1.00 97.25 84 VAL A C 1
ATOM 658 O O . VAL A 1 84 ? 1.330 2.723 6.114 1.00 97.25 84 VAL A O 1
ATOM 661 N N . TRP A 1 85 ? 0.433 4.777 5.939 1.00 98.06 85 TRP A N 1
ATOM 662 C CA . TRP A 1 85 ? 1.100 5.104 4.685 1.00 98.06 85 TRP A CA 1
ATOM 663 C C . TRP A 1 85 ? 2.620 5.113 4.823 1.00 98.06 85 TRP A C 1
ATOM 665 O O . TRP A 1 85 ? 3.297 4.516 3.999 1.00 98.06 85 TRP A O 1
ATOM 675 N N . ALA A 1 86 ? 3.159 5.710 5.887 1.00 96.81 86 ALA A N 1
ATOM 676 C CA . ALA A 1 86 ? 4.594 5.755 6.141 1.00 96.81 86 ALA A CA 1
ATOM 677 C C . ALA A 1 86 ? 5.184 4.352 6.305 1.00 96.81 86 ALA A C 1
ATOM 679 O O . ALA A 1 86 ? 6.236 4.074 5.743 1.00 96.81 86 ALA A O 1
ATOM 680 N N . VAL A 1 87 ? 4.499 3.445 7.012 1.00 96.44 87 VAL A N 1
ATOM 681 C CA . VAL A 1 87 ? 4.939 2.045 7.110 1.00 96.44 87 VAL A CA 1
ATOM 682 C C . VAL A 1 87 ? 5.007 1.409 5.723 1.00 96.44 87 VAL A C 1
ATOM 684 O O . VAL A 1 87 ? 6.010 0.792 5.387 1.00 96.44 87 VAL A O 1
ATOM 687 N N . ILE A 1 88 ? 3.981 1.586 4.892 1.00 96.62 88 ILE A N 1
ATOM 688 C CA . ILE A 1 88 ? 3.942 0.972 3.560 1.00 96.62 88 ILE A CA 1
ATOM 689 C C . ILE 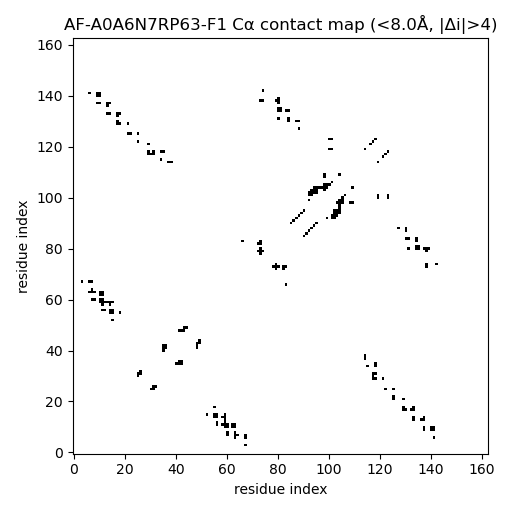A 1 88 ? 4.980 1.599 2.626 1.00 96.62 88 ILE A C 1
ATOM 691 O O . ILE A 1 88 ? 5.723 0.872 1.979 1.00 96.62 88 ILE A O 1
ATOM 695 N N . ALA A 1 89 ? 5.062 2.927 2.570 1.00 96.50 89 ALA A N 1
ATOM 696 C CA . ALA A 1 89 ? 5.958 3.637 1.669 1.00 96.50 89 ALA A CA 1
ATOM 697 C C . ALA A 1 89 ? 7.427 3.477 2.079 1.00 96.50 89 ALA A C 1
ATOM 699 O O . ALA A 1 89 ? 8.265 3.113 1.261 1.00 96.50 89 ALA A O 1
ATOM 700 N N . ILE A 1 90 ? 7.751 3.695 3.354 1.00 96.62 90 ILE A N 1
ATOM 701 C CA . ILE A 1 90 ? 9.138 3.637 3.819 1.00 96.62 90 ILE A CA 1
ATOM 702 C C . ILE A 1 90 ? 9.611 2.189 3.873 1.00 96.62 90 ILE A C 1
ATOM 704 O O . ILE A 1 90 ? 10.645 1.882 3.297 1.00 96.62 90 ILE A O 1
ATOM 708 N N . VAL A 1 91 ? 8.865 1.289 4.521 1.00 95.19 91 VAL A N 1
ATOM 709 C CA . VAL A 1 91 ? 9.324 -0.098 4.720 1.00 95.19 91 VAL A CA 1
ATOM 710 C C . VAL A 1 91 ? 9.061 -0.962 3.488 1.00 95.19 91 VAL A C 1
ATOM 712 O O . VAL A 1 91 ? 9.889 -1.791 3.134 1.00 95.19 91 VAL A O 1
ATOM 715 N N . GLY A 1 92 ? 7.908 -0.790 2.840 1.00 93.31 92 GLY A N 1
ATOM 716 C CA . GLY A 1 92 ? 7.470 -1.661 1.748 1.00 93.31 92 GLY A CA 1
ATOM 717 C C . GLY A 1 92 ? 7.919 -1.239 0.349 1.00 93.31 92 GLY A C 1
ATOM 718 O O . GLY A 1 92 ? 7.975 -2.100 -0.523 1.00 93.31 92 GLY A O 1
ATOM 719 N N . ILE A 1 93 ? 8.219 0.046 0.120 1.00 93.44 93 ILE A N 1
ATOM 720 C CA . ILE A 1 93 ? 8.647 0.556 -1.195 1.00 93.44 93 ILE A CA 1
ATOM 721 C C . ILE A 1 93 ? 10.130 0.921 -1.146 1.00 93.44 93 ILE A C 1
ATOM 723 O O . ILE A 1 93 ? 10.946 0.263 -1.782 1.00 93.44 93 ILE A O 1
ATOM 727 N N . PHE A 1 94 ? 10.502 1.929 -0.354 1.00 94.19 94 PHE A N 1
ATOM 728 C CA . PHE A 1 94 ? 11.868 2.459 -0.377 1.00 94.19 94 PHE A CA 1
ATOM 729 C C . PHE A 1 94 ? 12.889 1.522 0.277 1.00 94.19 94 PHE A C 1
ATOM 731 O O . PHE A 1 94 ? 13.962 1.301 -0.279 1.00 94.19 94 PHE A O 1
ATOM 738 N N . ASN A 1 95 ? 12.548 0.944 1.429 1.00 95.00 95 ASN A N 1
ATOM 739 C CA . ASN A 1 95 ? 13.412 0.059 2.214 1.00 95.00 95 ASN A CA 1
ATOM 740 C C . ASN A 1 95 ? 13.044 -1.426 2.031 1.00 95.00 95 ASN A C 1
ATOM 742 O O . ASN A 1 95 ? 13.231 -2.231 2.948 1.00 95.00 95 ASN A O 1
ATOM 746 N N . THR A 1 96 ? 12.464 -1.795 0.883 1.00 92.81 96 THR A N 1
ATOM 747 C CA . THR A 1 96 ? 12.186 -3.208 0.609 1.00 92.81 96 THR A CA 1
ATOM 748 C C . THR A 1 96 ? 13.508 -3.984 0.495 1.00 92.81 96 THR A C 1
ATOM 750 O O . THR A 1 96 ? 14.411 -3.521 -0.198 1.00 92.81 96 THR A O 1
ATOM 753 N N . PRO A 1 97 ? 13.662 -5.144 1.166 1.00 89.75 97 PRO A N 1
ATOM 754 C CA . PRO A 1 97 ? 14.909 -5.917 1.119 1.00 89.75 97 PRO A CA 1
ATOM 755 C C . PRO A 1 97 ? 15.209 -6.560 -0.240 1.00 89.75 97 PRO A C 1
ATOM 757 O O . PRO A 1 97 ? 16.306 -7.060 -0.450 1.00 89.75 97 PRO A O 1
ATOM 760 N N . ALA A 1 98 ? 14.216 -6.639 -1.128 1.00 88.25 98 ALA A N 1
ATOM 761 C CA . ALA A 1 98 ? 14.395 -7.168 -2.473 1.00 88.25 98 ALA A CA 1
ATOM 762 C C . ALA A 1 98 ? 14.711 -6.032 -3.453 1.00 88.25 98 ALA A C 1
ATOM 764 O O . ALA A 1 98 ? 14.200 -4.925 -3.294 1.00 88.25 98 ALA A O 1
ATOM 765 N N . THR A 1 99 ? 15.466 -6.323 -4.513 1.00 87.19 99 THR A N 1
ATOM 766 C CA . THR A 1 99 ? 15.788 -5.378 -5.595 1.00 87.19 99 THR A CA 1
ATOM 767 C C . THR A 1 99 ? 14.547 -5.060 -6.444 1.00 87.19 99 THR A C 1
ATOM 769 O O . THR A 1 99 ? 14.373 -5.558 -7.553 1.00 87.19 99 THR A O 1
ATOM 772 N N . SER A 1 100 ? 13.633 -4.265 -5.887 1.00 86.00 100 SER A N 1
ATOM 773 C CA . SER A 1 100 ? 12.374 -3.849 -6.514 1.00 86.00 100 SER A CA 1
ATOM 774 C C . SER A 1 100 ? 12.508 -2.447 -7.112 1.00 86.00 100 SER A C 1
ATOM 776 O O . SER A 1 100 ? 13.092 -1.584 -6.451 1.00 86.00 100 SER A O 1
ATOM 778 N N . PRO A 1 101 ? 11.910 -2.156 -8.282 1.00 82.81 101 PRO A N 1
ATOM 779 C CA . PRO A 1 101 ? 11.847 -0.798 -8.820 1.00 82.81 101 PRO A CA 1
ATOM 780 C C . PRO A 1 101 ? 11.353 0.221 -7.780 1.00 82.81 101 PRO A C 1
ATOM 782 O O . PRO A 1 101 ? 10.431 -0.064 -7.012 1.00 82.81 101 PRO A O 1
ATOM 785 N N . GLY A 1 102 ? 12.004 1.388 -7.727 1.00 82.38 102 GLY A N 1
ATOM 786 C CA . GLY A 1 102 ? 11.715 2.459 -6.763 1.00 82.38 102 GLY A CA 1
ATOM 787 C C . GLY A 1 102 ? 12.322 2.280 -5.361 1.00 82.38 102 GLY A C 1
ATOM 788 O O . GLY A 1 102 ? 12.166 3.168 -4.523 1.00 82.38 102 GLY A O 1
ATOM 789 N N . SE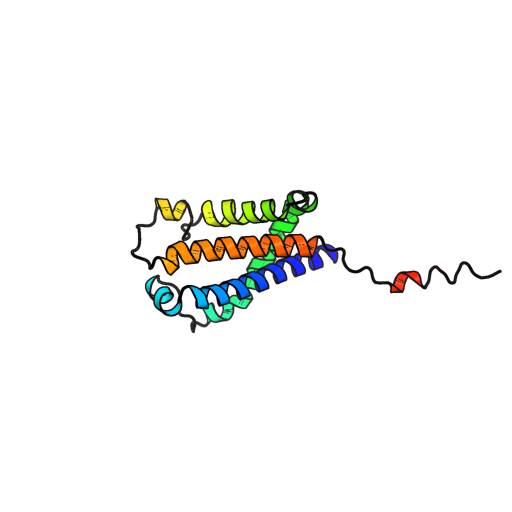R A 1 103 ? 13.020 1.170 -5.092 1.00 91.50 103 SER A N 1
ATOM 790 C CA . SER A 1 103 ? 13.712 0.927 -3.817 1.00 91.50 103 SER A CA 1
ATOM 791 C C . SER A 1 103 ? 15.160 1.423 -3.799 1.00 91.50 103 SER A C 1
ATOM 793 O O . SER A 1 103 ? 15.774 1.647 -4.843 1.00 91.50 103 SER A O 1
ATOM 795 N N . ILE A 1 104 ? 15.732 1.538 -2.597 1.00 92.00 104 ILE A N 1
ATOM 796 C CA . ILE A 1 104 ? 17.162 1.823 -2.409 1.00 92.00 104 ILE A CA 1
ATOM 797 C C . ILE A 1 104 ? 18.023 0.666 -2.942 1.00 92.00 104 ILE A C 1
ATOM 799 O O . ILE A 1 104 ? 19.041 0.917 -3.577 1.00 92.00 104 ILE A O 1
ATOM 803 N N . GLU A 1 105 ? 17.597 -0.587 -2.762 1.00 93.12 105 GLU A N 1
ATOM 804 C CA . GLU A 1 105 ? 18.298 -1.759 -3.310 1.00 93.12 105 GLU A CA 1
ATOM 805 C C . GLU A 1 105 ? 18.399 -1.695 -4.840 1.00 93.12 105 GLU A C 1
ATOM 807 O O . GLU A 1 105 ? 19.460 -1.946 -5.408 1.00 93.12 105 GLU A O 1
ATOM 812 N N . ALA A 1 106 ? 17.321 -1.293 -5.520 1.00 88.56 106 ALA A N 1
ATOM 813 C CA . ALA A 1 106 ? 17.350 -1.072 -6.963 1.00 88.56 106 ALA A CA 1
ATOM 814 C C . ALA A 1 106 ? 18.296 0.066 -7.365 1.00 88.56 106 ALA A C 1
ATOM 816 O O . ALA A 1 106 ? 19.005 -0.071 -8.354 1.00 88.56 106 ALA A O 1
ATOM 817 N N . LEU A 1 107 ? 18.357 1.153 -6.590 1.00 87.38 107 LEU A N 1
ATOM 818 C CA . LEU A 1 107 ? 19.289 2.256 -6.847 1.00 87.38 107 LEU A CA 1
ATOM 819 C C . LEU A 1 107 ? 20.762 1.825 -6.732 1.00 87.38 107 LEU A C 1
ATOM 821 O O . LEU A 1 107 ? 21.612 2.375 -7.427 1.00 87.38 107 LEU A O 1
ATOM 825 N N . ILE A 1 108 ? 21.067 0.876 -5.844 1.00 89.75 108 ILE A N 1
ATOM 826 C CA . ILE A 1 108 ? 22.432 0.379 -5.629 1.00 89.75 108 ILE A CA 1
ATOM 827 C C . ILE A 1 108 ? 22.832 -0.626 -6.713 1.00 89.75 108 ILE A C 1
ATOM 829 O O . ILE A 1 108 ? 23.962 -0.576 -7.200 1.00 89.75 108 ILE A O 1
ATOM 833 N N . TYR A 1 109 ? 21.936 -1.556 -7.054 1.00 88.69 109 TYR A N 1
ATOM 834 C CA . TYR A 1 109 ? 22.295 -2.755 -7.817 1.00 88.69 109 TYR A CA 1
ATOM 835 C C . TYR A 1 109 ? 21.799 -2.787 -9.262 1.00 88.69 109 TYR A C 1
ATOM 837 O O . TYR A 1 109 ? 22.319 -3.587 -10.040 1.00 88.69 109 TYR A O 1
ATOM 845 N N . LEU A 1 110 ? 20.809 -1.973 -9.639 1.00 83.38 110 LEU A N 1
ATOM 846 C CA . LEU A 1 110 ? 20.328 -1.930 -11.018 1.00 83.38 110 LEU A CA 1
ATOM 847 C C . LEU A 1 110 ? 21.003 -0.792 -11.777 1.00 83.38 110 LEU A C 1
ATOM 849 O O . LEU A 1 110 ? 21.064 0.347 -11.316 1.00 83.38 110 LEU A O 1
ATOM 853 N N . GLU A 1 111 ? 21.478 -1.104 -12.979 1.00 80.00 111 GLU A N 1
ATOM 854 C CA . GLU A 1 111 ? 21.864 -0.072 -13.931 1.00 80.00 111 GLU A CA 1
ATOM 855 C C . GLU A 1 111 ? 20.628 0.754 -14.318 1.00 80.00 111 GLU A C 1
ATOM 857 O O . GLU A 1 111 ? 19.514 0.215 -14.323 1.00 80.00 111 GLU A O 1
ATOM 862 N N . PRO A 1 112 ? 20.787 2.046 -14.670 1.00 69.31 112 PRO A N 1
ATOM 863 C CA . PRO A 1 112 ? 19.722 2.826 -15.282 1.00 69.31 112 PRO A CA 1
ATOM 864 C C . PRO A 1 112 ? 19.324 2.182 -16.615 1.00 69.31 112 PRO A C 1
ATOM 866 O O . PRO A 1 112 ? 19.847 2.517 -17.677 1.00 69.31 112 PRO A O 1
ATOM 869 N N . ALA A 1 113 ? 18.407 1.218 -16.560 1.00 62.62 113 ALA A N 1
ATOM 870 C CA . ALA A 1 113 ? 17.735 0.711 -17.734 1.00 62.62 113 ALA A CA 1
ATOM 871 C C . ALA A 1 113 ? 17.051 1.918 -18.379 1.00 62.62 113 ALA A C 1
ATOM 873 O O . ALA A 1 113 ? 16.440 2.725 -17.675 1.00 62.62 113 ALA A O 1
ATOM 874 N N . GLY A 1 114 ? 17.200 2.087 -19.694 1.00 63.44 114 GLY A N 1
ATOM 875 C CA . GLY A 1 114 ? 16.585 3.169 -20.470 1.00 63.44 114 GLY A CA 1
ATOM 876 C C . GLY A 1 114 ? 15.059 3.062 -20.536 1.00 63.44 114 GLY A C 1
ATOM 877 O O . GLY A 1 114 ? 14.476 3.233 -21.603 1.00 63.44 114 GLY A O 1
ATOM 878 N N . GLU A 1 115 ? 14.423 2.718 -19.418 1.00 66.50 115 GLU A N 1
ATOM 879 C CA . GLU A 1 115 ? 12.996 2.577 -19.282 1.00 66.50 115 GLU A CA 1
ATOM 880 C C . GLU A 1 115 ? 12.311 3.915 -19.551 1.00 66.50 115 GLU A C 1
ATOM 882 O O . GLU A 1 115 ? 12.751 4.967 -19.066 1.00 66.50 115 GLU A O 1
ATOM 887 N N . PRO A 1 116 ? 11.194 3.884 -20.286 1.00 72.38 116 PRO A N 1
ATOM 888 C CA . PRO A 1 116 ? 10.342 5.043 -20.459 1.00 72.38 116 PRO A CA 1
ATOM 889 C C . PRO A 1 116 ? 10.003 5.722 -19.113 1.00 72.38 116 PRO A C 1
ATOM 891 O O . PRO A 1 116 ? 9.613 5.072 -18.139 1.00 72.38 116 PRO A O 1
ATOM 894 N N . LEU A 1 117 ? 10.140 7.056 -19.043 1.00 71.44 117 LEU A N 1
ATOM 895 C CA . LEU A 1 117 ? 9.937 7.841 -17.809 1.00 71.44 117 LEU A CA 1
ATOM 896 C C . LEU A 1 117 ? 8.529 7.679 -17.205 1.00 71.44 117 LEU A C 1
ATOM 898 O O . LEU A 1 117 ? 8.363 7.772 -15.987 1.00 71.44 117 LEU A O 1
ATOM 902 N N . ASN A 1 118 ? 7.522 7.419 -18.042 1.00 70.75 118 ASN A N 1
ATOM 903 C CA . ASN A 1 118 ? 6.157 7.070 -17.630 1.00 70.75 118 ASN A CA 1
ATOM 904 C C . ASN A 1 118 ? 6.119 5.781 -16.785 1.00 70.75 118 ASN A C 1
ATOM 906 O O . ASN A 1 118 ? 5.354 5.705 -15.826 1.00 70.75 118 ASN A O 1
ATOM 910 N N . THR A 1 119 ? 6.968 4.800 -17.088 1.00 72.94 119 THR A N 1
ATOM 911 C CA . THR A 1 119 ? 7.047 3.516 -16.375 1.00 72.94 119 THR A CA 1
ATOM 912 C C . THR A 1 119 ? 7.863 3.635 -15.098 1.00 72.94 119 THR A C 1
ATOM 914 O O . THR A 1 119 ? 7.388 3.246 -14.032 1.00 72.94 119 THR A O 1
ATOM 917 N N . SER A 1 120 ? 9.018 4.297 -15.159 1.00 76.94 120 SER A N 1
ATOM 918 C CA . SER A 1 120 ? 9.879 4.478 -13.987 1.00 76.94 120 SER A CA 1
ATOM 919 C C . SER A 1 120 ? 9.283 5.457 -12.957 1.00 76.94 120 SER A C 1
ATOM 921 O O . SER A 1 120 ? 8.903 5.078 -11.841 1.00 76.94 120 SER A O 1
ATOM 923 N N . ILE A 1 121 ? 9.131 6.733 -13.330 1.00 80.44 121 ILE A N 1
ATOM 924 C CA . ILE A 1 121 ? 8.655 7.781 -12.414 1.00 80.44 121 ILE A CA 1
ATOM 925 C C . ILE A 1 121 ? 7.137 7.707 -12.264 1.00 80.44 121 ILE A C 1
ATOM 927 O O . ILE A 1 121 ? 6.633 7.762 -11.141 1.00 80.44 121 ILE A O 1
ATOM 931 N N . GLY A 1 122 ? 6.405 7.559 -13.372 1.00 83.50 122 GLY A N 1
ATOM 932 C CA . GLY A 1 122 ? 4.944 7.465 -13.330 1.00 83.50 122 GLY A CA 1
ATOM 933 C C . GLY A 1 122 ? 4.469 6.256 -12.523 1.00 83.50 122 GLY A C 1
ATOM 934 O O . GLY A 1 122 ? 3.619 6.422 -11.649 1.00 83.50 122 GLY A O 1
ATOM 935 N N . GLY A 1 123 ? 5.096 5.086 -12.702 1.00 83.44 123 GLY A N 1
ATOM 936 C CA . GLY A 1 123 ? 4.778 3.882 -11.924 1.00 83.44 123 GLY A CA 1
ATOM 937 C C . GLY A 1 123 ? 5.070 4.047 -10.429 1.00 83.44 123 GLY A C 1
ATOM 938 O O . GLY A 1 123 ? 4.254 3.687 -9.580 1.00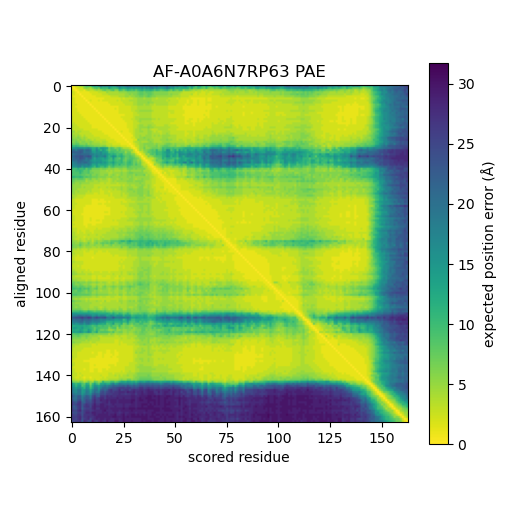 83.44 123 GLY A O 1
ATOM 939 N N . THR A 1 124 ? 6.189 4.684 -10.071 1.00 87.50 124 THR A N 1
ATOM 940 C CA . THR A 1 124 ? 6.499 4.973 -8.659 1.00 87.50 124 THR A CA 1
ATOM 941 C C . THR A 1 124 ? 5.472 5.928 -8.038 1.00 87.50 124 THR A C 1
ATOM 943 O O . THR A 1 124 ? 4.993 5.695 -6.922 1.00 87.50 124 THR A O 1
ATOM 946 N N . LEU A 1 125 ? 5.093 6.990 -8.757 1.00 89.94 125 LEU A N 1
ATOM 947 C CA . LEU A 1 125 ? 4.077 7.946 -8.306 1.00 89.94 125 LEU A CA 1
ATOM 948 C C . LEU A 1 125 ? 2.699 7.292 -8.163 1.00 89.94 125 LEU A C 1
ATOM 950 O O . LEU A 1 125 ? 2.005 7.555 -7.177 1.00 89.94 125 LEU A O 1
ATOM 954 N N . GLU A 1 126 ? 2.324 6.415 -9.094 1.00 91.19 126 GLU A N 1
ATOM 955 C CA . GLU A 1 126 ? 1.103 5.618 -9.009 1.00 91.19 126 GLU A CA 1
ATOM 956 C C . GLU A 1 126 ? 1.080 4.791 -7.721 1.00 91.19 126 GLU A C 1
ATOM 958 O O . GLU A 1 126 ? 0.116 4.880 -6.959 1.00 91.19 126 GLU A O 1
ATOM 963 N N . ILE A 1 127 ? 2.138 4.023 -7.437 1.00 92.62 127 ILE A N 1
ATOM 964 C CA . ILE A 1 127 ? 2.191 3.146 -6.258 1.00 92.62 127 ILE A CA 1
ATOM 965 C C . ILE A 1 127 ? 2.121 3.974 -4.964 1.00 92.62 127 ILE A C 1
ATOM 967 O O . ILE A 1 127 ? 1.390 3.622 -4.029 1.00 92.62 127 ILE A O 1
ATOM 971 N N . LEU A 1 128 ? 2.832 5.103 -4.894 1.00 95.44 128 LEU A N 1
ATOM 972 C CA . LEU A 1 128 ? 2.778 6.002 -3.735 1.00 95.44 128 LEU A CA 1
ATOM 973 C C . LEU A 1 128 ? 1.375 6.581 -3.528 1.00 95.44 128 LEU A C 1
ATOM 975 O O . LEU A 1 128 ? 0.885 6.626 -2.395 1.00 95.44 128 LEU A O 1
ATOM 979 N N . PHE A 1 129 ? 0.710 6.982 -4.610 1.00 95.56 129 PHE A N 1
ATOM 980 C CA . PHE A 1 129 ? -0.645 7.518 -4.558 1.00 95.56 129 PHE A CA 1
ATOM 981 C C . PHE A 1 129 ? -1.680 6.441 -4.201 1.00 95.56 129 PHE A C 1
ATOM 983 O O . PHE A 1 129 ? -2.534 6.658 -3.337 1.00 95.56 129 PHE A O 1
ATOM 990 N N . GLN A 1 130 ? -1.571 5.250 -4.787 1.00 96.44 130 GLN A N 1
ATOM 991 C CA . GLN A 1 130 ? -2.434 4.107 -4.496 1.00 96.44 130 GLN A CA 1
ATOM 992 C C . GLN A 1 130 ? -2.336 3.700 -3.024 1.00 96.44 130 GLN A C 1
ATOM 994 O O . GLN A 1 130 ? -3.359 3.551 -2.350 1.00 96.44 130 GLN A O 1
ATOM 999 N N . THR A 1 131 ? -1.118 3.567 -2.497 1.00 97.19 131 THR A N 1
ATOM 1000 C CA . THR A 1 131 ? -0.893 3.200 -1.090 1.00 97.19 131 THR A CA 1
ATOM 1001 C C . THR A 1 131 ? -1.336 4.303 -0.126 1.00 97.19 131 THR A C 1
ATOM 1003 O O . THR A 1 131 ? -1.815 4.003 0.974 1.00 97.19 131 THR A O 1
ATOM 1006 N N . LEU A 1 132 ? -1.259 5.575 -0.531 1.00 97.94 132 LEU A N 1
ATOM 1007 C CA . LEU A 1 132 ? -1.818 6.699 0.222 1.00 97.94 132 LEU A CA 1
ATOM 1008 C C . LEU A 1 132 ? -3.345 6.599 0.308 1.00 97.94 132 LEU A C 1
ATOM 1010 O O . LEU A 1 132 ? -3.904 6.631 1.410 1.00 97.94 132 LEU A O 1
ATOM 1014 N N . LEU A 1 133 ? -4.020 6.411 -0.830 1.00 97.81 133 LEU A N 1
ATOM 1015 C CA . LEU A 1 133 ? -5.472 6.233 -0.877 1.00 97.81 133 LEU A CA 1
ATOM 1016 C C . LEU A 1 133 ? -5.918 5.013 -0.072 1.00 97.81 133 LEU A C 1
ATOM 1018 O O . LEU A 1 133 ? -6.876 5.106 0.699 1.00 97.81 133 LEU A O 1
ATOM 1022 N N . PHE A 1 134 ? -5.200 3.895 -0.184 1.00 98.19 134 PHE A N 1
ATOM 1023 C CA . PHE A 1 134 ? -5.429 2.712 0.640 1.00 98.19 134 PHE A CA 1
ATOM 1024 C C . PHE A 1 134 ? -5.354 3.042 2.135 1.00 98.19 134 PHE A C 1
ATOM 1026 O O . PHE A 1 134 ? -6.234 2.652 2.909 1.00 98.19 134 PHE A O 1
ATOM 1033 N N . SER A 1 135 ? -4.333 3.785 2.553 1.00 97.69 135 SER A N 1
ATOM 1034 C CA . SER A 1 135 ? -4.116 4.142 3.957 1.00 97.69 135 SER A CA 1
ATOM 1035 C C . SER A 1 135 ? -5.236 5.031 4.498 1.00 97.69 135 SER A C 1
ATOM 1037 O O . SER A 1 135 ? -5.732 4.816 5.608 1.00 97.69 135 SER A O 1
ATOM 1039 N N . VAL A 1 136 ? -5.701 5.993 3.701 1.00 97.12 136 VAL A N 1
ATOM 1040 C CA . VAL A 1 136 ? -6.856 6.834 4.046 1.00 97.12 136 VAL A CA 1
ATOM 1041 C C . VAL A 1 136 ? -8.134 5.994 4.117 1.00 97.12 136 VAL A C 1
ATOM 1043 O O . VAL A 1 136 ? -8.822 6.011 5.139 1.00 97.12 136 VAL A O 1
ATOM 1046 N N . ALA A 1 137 ? -8.434 5.216 3.075 1.00 96.81 137 ALA A N 1
ATOM 1047 C CA . ALA A 1 137 ? -9.663 4.434 2.974 1.00 96.81 137 ALA A CA 1
ATOM 1048 C C . ALA A 1 137 ? -9.774 3.376 4.082 1.00 96.81 137 ALA A C 1
ATOM 1050 O O . ALA A 1 137 ? -10.807 3.278 4.751 1.00 96.81 137 ALA A O 1
ATOM 1051 N N . SER A 1 138 ? -8.707 2.609 4.315 1.00 96.12 138 SER A N 1
ATOM 1052 C CA . SER A 1 138 ? -8.675 1.537 5.314 1.00 96.12 138 SER A CA 1
ATOM 1053 C C . SER A 1 138 ? -8.836 2.080 6.735 1.00 96.12 138 SER A C 1
ATOM 1055 O O . SER A 1 138 ? -9.708 1.623 7.480 1.00 96.12 138 SER A O 1
ATOM 1057 N N . THR A 1 139 ? -8.066 3.101 7.115 1.00 94.81 139 THR A N 1
ATOM 1058 C CA . THR A 1 139 ? -8.158 3.682 8.461 1.00 94.81 139 THR A CA 1
ATOM 1059 C C . THR A 1 139 ? -9.503 4.357 8.701 1.00 94.81 139 THR A C 1
ATOM 1061 O O . THR A 1 139 ? -10.094 4.171 9.767 1.00 94.81 139 THR A O 1
ATOM 1064 N N . TRP A 1 140 ? -10.035 5.077 7.714 1.00 94.25 140 TRP A N 1
ATOM 1065 C CA . TRP A 1 140 ? -11.352 5.695 7.803 1.00 94.25 140 TRP A CA 1
ATOM 1066 C C . TRP A 1 140 ? -12.469 4.654 7.941 1.00 94.25 140 TRP A C 1
ATOM 1068 O O . TRP A 1 140 ? -13.334 4.776 8.813 1.00 94.25 140 TRP A O 1
ATOM 1078 N N . TRP A 1 141 ? -12.448 3.590 7.135 1.00 94.06 141 TRP A N 1
ATOM 1079 C CA . TRP A 1 141 ? -13.506 2.577 7.146 1.00 94.06 141 TRP A CA 1
ATOM 1080 C C . TRP A 1 141 ? -13.470 1.719 8.412 1.00 94.06 141 TRP A C 1
ATOM 1082 O O . TRP A 1 141 ? -14.512 1.379 8.991 1.00 94.06 141 TRP A O 1
ATOM 1092 N N . VAL A 1 142 ? -12.280 1.374 8.894 1.00 92.69 142 VAL A N 1
ATOM 1093 C CA . VAL A 1 142 ? -12.163 0.591 10.121 1.00 92.69 142 VAL A CA 1
ATOM 1094 C C . VAL A 1 142 ? -12.569 1.415 11.348 1.00 92.69 142 VAL A C 1
ATOM 1096 O O . VAL A 1 142 ? -13.215 0.860 12.237 1.00 92.69 142 VAL A O 1
ATOM 1099 N N . LYS A 1 143 ? -12.299 2.728 11.371 1.00 88.62 143 LYS A N 1
ATOM 1100 C CA . LYS A 1 143 ? -12.739 3.628 12.453 1.00 88.62 143 LYS A CA 1
ATOM 1101 C C . LYS A 1 143 ? -14.252 3.848 12.502 1.00 88.62 143 LYS A C 1
ATOM 1103 O O . LYS A 1 143 ? -14.770 4.2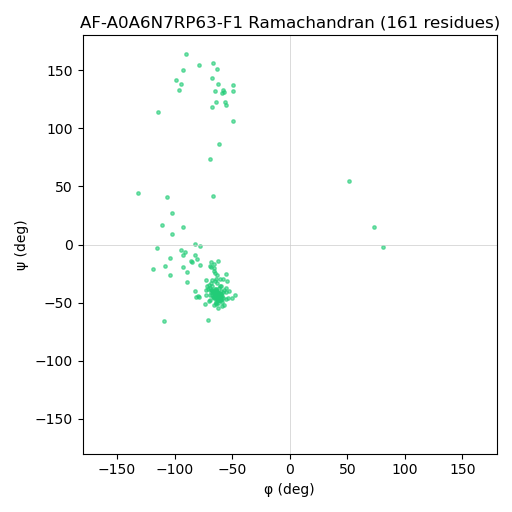36 13.546 1.00 88.62 143 LYS A O 1
ATOM 1108 N N . ARG A 1 144 ? -14.988 3.584 11.416 1.00 83.62 144 ARG A N 1
ATOM 1109 C CA . ARG A 1 144 ? -16.456 3.671 11.434 1.00 83.62 144 ARG A CA 1
ATOM 1110 C C . ARG A 1 144 ? -17.039 2.622 12.390 1.00 83.62 144 ARG A C 1
ATOM 1112 O O . ARG A 1 144 ? -16.817 1.424 12.153 1.00 83.62 144 ARG A O 1
ATOM 1119 N N . PRO A 1 145 ? -17.827 3.030 13.407 1.00 64.69 145 PRO A N 1
ATOM 1120 C CA . PRO A 1 145 ? -18.519 2.083 14.267 1.00 64.69 145 PRO A CA 1
ATOM 1121 C C . PRO A 1 145 ? -19.402 1.191 13.394 1.00 64.69 145 PRO A C 1
ATOM 1123 O O . PRO A 1 145 ? -20.116 1.673 12.510 1.00 64.69 145 PRO A O 1
ATOM 1126 N N . ALA A 1 146 ? -19.323 -0.126 13.600 1.00 59.00 146 ALA A N 1
ATOM 1127 C CA . ALA A 1 146 ? -20.263 -1.041 12.969 1.00 59.00 146 ALA A CA 1
ATOM 1128 C C . ALA A 1 146 ? -21.668 -0.584 13.379 1.00 59.00 146 ALA A C 1
ATOM 1130 O O . ALA A 1 146 ? -21.923 -0.438 14.574 1.00 59.00 146 ALA A O 1
ATOM 1131 N N . ARG A 1 147 ? -22.543 -0.284 12.407 1.00 52.66 147 ARG A N 1
ATOM 1132 C CA . ARG A 1 147 ? -23.926 0.141 12.675 1.00 52.66 147 ARG A CA 1
ATOM 1133 C C . ARG A 1 147 ? -24.539 -0.855 13.664 1.00 52.66 147 ARG A C 1
ATOM 1135 O O . ARG A 1 147 ? -24.797 -2.002 13.305 1.00 52.66 147 ARG A O 1
ATOM 1142 N N . ARG A 1 148 ? -24.706 -0.443 14.924 1.00 47.56 148 ARG A N 1
ATOM 1143 C CA . ARG A 1 148 ? -25.308 -1.271 15.970 1.00 47.56 148 ARG A CA 1
ATOM 1144 C C . ARG A 1 148 ? -26.777 -1.435 15.582 1.00 47.56 148 ARG A C 1
ATOM 1146 O O . ARG A 1 148 ? -27.472 -0.440 15.408 1.00 47.56 148 ARG A O 1
ATOM 1153 N N . ASN A 1 149 ? -27.210 -2.673 15.351 1.00 45.53 149 ASN A N 1
ATOM 1154 C CA . ASN A 1 149 ? -28.566 -2.989 14.905 1.00 45.53 149 ASN A CA 1
ATOM 1155 C C . ASN A 1 149 ? -29.596 -2.379 15.887 1.00 45.53 149 ASN A C 1
ATOM 1157 O O . ASN A 1 149 ? -29.569 -2.750 17.062 1.00 45.53 149 ASN A O 1
ATOM 1161 N N . PRO A 1 150 ? -30.504 -1.477 15.458 1.00 50.28 150 PRO A N 1
ATOM 1162 C CA . PRO A 1 150 ? -31.475 -0.832 16.351 1.00 50.28 150 PRO A CA 1
ATOM 1163 C C . PRO A 1 150 ? -32.466 -1.799 17.018 1.00 50.28 150 PRO A C 1
ATOM 1165 O O . PRO A 1 150 ? -33.138 -1.426 17.977 1.00 50.28 150 PRO A O 1
ATOM 1168 N N . ARG A 1 151 ? -32.566 -3.048 16.537 1.00 46.09 151 ARG A N 1
ATOM 1169 C CA . ARG A 1 151 ? -33.579 -4.018 16.989 1.00 46.09 151 ARG A CA 1
ATOM 1170 C C . ARG A 1 151 ? -33.438 -4.468 18.451 1.00 46.09 151 ARG A C 1
ATOM 1172 O O . ARG A 1 151 ? -34.417 -4.938 19.013 1.00 46.09 151 ARG A O 1
ATOM 1179 N N . ILE A 1 152 ? -32.288 -4.255 19.096 1.00 50.91 152 ILE A N 1
ATOM 1180 C CA . ILE A 1 152 ? -32.055 -4.651 20.504 1.00 50.91 152 ILE A CA 1
ATOM 1181 C C . ILE A 1 152 ? -32.621 -3.614 21.503 1.00 50.91 152 ILE A C 1
ATOM 1183 O O . ILE A 1 152 ? -32.520 -3.793 22.706 1.00 50.91 152 ILE A O 1
ATOM 1187 N N . ARG A 1 153 ? -33.251 -2.519 21.045 1.00 46.47 153 ARG A N 1
ATOM 1188 C CA . ARG A 1 153 ? -33.865 -1.522 21.950 1.00 46.47 153 ARG A CA 1
ATOM 1189 C C . ARG A 1 153 ? -35.349 -1.774 22.251 1.00 46.47 153 ARG A C 1
ATOM 1191 O O . ARG A 1 153 ? -35.916 -1.086 23.089 1.00 46.47 153 ARG A O 1
ATOM 1198 N N . SER A 1 154 ? -35.990 -2.716 21.556 1.00 47.16 154 SER A N 1
ATOM 1199 C CA . SER A 1 154 ? -37.443 -2.930 21.676 1.00 47.16 154 SER A CA 1
ATOM 1200 C C . SER A 1 154 ? -37.854 -3.975 22.717 1.00 47.16 154 SER A C 1
ATOM 1202 O O . SER A 1 154 ? -38.981 -3.911 23.186 1.00 47.16 154 SER A O 1
ATOM 1204 N N . SER A 1 155 ? -36.954 -4.873 23.134 1.00 48.91 155 SER A N 1
ATOM 1205 C CA . SER A 1 155 ? -37.253 -5.882 24.165 1.00 48.91 155 SER A CA 1
ATOM 1206 C C . SER A 1 155 ? -37.046 -5.387 25.599 1.00 48.91 155 SER A C 1
ATOM 1208 O O . SER A 1 155 ? -37.512 -6.024 26.525 1.00 48.91 155 SER A O 1
ATOM 1210 N N . ASP A 1 156 ? -36.360 -4.256 25.785 1.00 50.56 156 ASP A N 1
ATOM 1211 C CA . ASP A 1 156 ? -36.002 -3.716 27.111 1.00 50.56 156 ASP A CA 1
ATOM 1212 C C . ASP A 1 156 ? -37.019 -2.673 27.619 1.00 50.56 156 ASP A C 1
ATOM 1214 O O . ASP A 1 156 ? -36.917 -2.142 28.719 1.00 50.56 156 ASP A O 1
ATOM 1218 N N . ARG A 1 157 ? -38.013 -2.329 26.786 1.00 51.84 157 ARG A N 1
ATOM 1219 C CA . ARG A 1 157 ? -39.071 -1.360 27.119 1.00 51.84 157 ARG A CA 1
ATOM 1220 C C . ARG A 1 157 ? -40.416 -1.998 27.451 1.00 51.84 157 ARG A C 1
ATOM 1222 O O . ARG A 1 157 ? -41.278 -1.288 27.949 1.00 51.84 157 ARG A O 1
ATOM 1229 N N . SER A 1 158 ? -40.597 -3.291 27.185 1.00 54.16 158 SER A N 1
ATOM 1230 C CA . SER A 1 158 ? -41.838 -4.009 27.499 1.00 54.16 158 SER A CA 1
ATOM 1231 C C . SER A 1 158 ? -41.900 -4.542 28.934 1.00 54.16 158 SER A C 1
ATOM 1233 O O . SER A 1 158 ? -42.990 -4.863 29.387 1.00 54.16 158 SER A O 1
ATOM 1235 N N . ASP A 1 159 ? -40.772 -4.589 29.654 1.00 55.22 159 ASP A N 1
ATOM 1236 C CA . ASP A 1 159 ? -40.702 -5.077 31.046 1.00 55.22 159 ASP A CA 1
ATOM 1237 C C . ASP A 1 159 ? -40.884 -3.978 32.106 1.00 55.22 159 ASP A C 1
ATOM 1239 O O . ASP A 1 159 ? -41.003 -4.264 33.292 1.00 55.22 159 ASP A O 1
ATOM 1243 N N . LEU A 1 160 ? -40.943 -2.707 31.696 1.00 59.00 160 LEU A N 1
ATOM 1244 C CA . LEU A 1 160 ? -41.126 -1.562 32.601 1.00 59.00 160 LEU A CA 1
ATOM 1245 C C . LEU A 1 160 ? -42.562 -1.013 32.598 1.00 59.00 160 LEU A C 1
ATOM 1247 O O . LEU A 1 160 ? -42.817 0.055 33.149 1.00 59.00 160 LEU A O 1
ATOM 1251 N N . SER A 1 161 ? -43.497 -1.717 31.958 1.00 56.56 161 SER A N 1
ATOM 1252 C CA . SER A 1 161 ? -44.896 -1.296 31.818 1.00 56.56 161 SER A CA 1
ATOM 1253 C C . SER A 1 161 ? -45.884 -2.410 32.169 1.00 56.56 161 SER A C 1
ATOM 1255 O O . SER A 1 161 ? -46.851 -2.629 31.440 1.00 56.56 161 SER A O 1
ATOM 1257 N N . GLN A 1 162 ? -45.636 -3.127 33.261 1.00 54.19 162 GLN A N 1
ATOM 1258 C CA . GLN A 1 162 ? -46.659 -3.933 33.929 1.00 54.19 162 GLN A CA 1
ATOM 1259 C C . GLN A 1 162 ? -46.893 -3.297 35.315 1.00 54.19 162 GLN A C 1
ATOM 1261 O O . GLN A 1 162 ? -45.931 -3.219 36.081 1.00 54.19 162 GLN A O 1
ATOM 1266 N N . PRO A 1 163 ? -48.088 -2.731 35.579 1.00 59.19 163 PRO A N 1
ATOM 1267 C CA . PRO A 1 163 ? -48.442 -2.127 36.865 1.00 59.19 163 PRO A CA 1
ATOM 1268 C C . PRO A 1 163 ? -48.640 -3.157 37.982 1.00 59.19 163 PRO A C 1
ATOM 1270 O O . PRO A 1 163 ? -48.970 -4.324 37.669 1.00 59.19 163 PRO A O 1
#

Secondary structure (DSSP, 8-state):
-HHHHHHHHHHHHHHHHHHHHHHHHHHHHH-THHHHGGGTPPPTTSHHHHTHHHHHHHHHHHHHHHHHHTHHHHHSSTTHHHHHHHIIIIIIIIT-SS--TTSHHHHHHS------HIIIIIHHHHHHHHHHHHHHHHHHHHHSPP---GGGGSSSSSSS---

Solvent-accessible surface area (backbone atoms only — not comparable to full-atom values): 9137 Å² total; per-residue (Å²): 109,71,67,60,51,54,46,28,51,49,30,18,51,29,36,42,52,29,49,53,54,43,50,55,50,44,47,74,73,50,56,43,83,81,50,41,63,78,71,76,45,81,56,79,82,39,72,70,54,66,42,41,69,61,54,38,48,54,50,12,46,52,51,23,53,53,50,59,74,48,36,74,78,26,70,81,40,95,63,17,29,55,54,50,26,47,50,46,48,48,50,62,40,38,58,25,94,55,77,39,90,78,12,54,45,23,68,74,73,48,76,89,68,90,62,56,60,48,60,58,55,43,45,46,51,49,52,56,52,30,46,42,51,25,20,46,48,26,50,54,58,62,68,47,76,75,83,73,71,73,75,76,63,63,74,74,60,65,79,79,71,74,134

Radius of gyration: 21.13 Å; Cα contacts (8 Å, |Δi|>4): 145; chains: 1; bounding box: 71×28×62 Å

Foldseek 3Di:
DVLLVVLLVQQLVLQLVLVVVLVVVLCVVLVCQVQQVVVVHDHCPPPVNVCVSVVSSVVSNVLSVVCVVCVVVQLVDPPSLVVQLCCCCVVVAAVDPDCDQNYPNVVVPPDPDVGDCCVRVVVSVSVSVSSSSSSVSSSVRSNDPDPDPPVVVPVVPVVVPDD

Sequence (163 aa):
MKEKLAFGAKVTVAHVLTYTLCGIAAMALFDYQSSVEAIGMRPLDDPMVQLAPLFQIARGVLFALVLWLIRPAFMERRHGWIVVWAVIAIVGIFNTPATSPGSIEALIYLEPAGEPLNTSIGGTLEILFQTLLFSVASTWWVKRPARRNPRIRSSDRSDLSQP

Organism: NCBI:txid2690837

Mean predicted aligned error: 8.45 Å